Protein AF-A0A8X6MTM9-F1 (afdb_monomer)

Mean predicted aligned error: 12.83 Å

Secondary structure (DSSP, 8-state):
-HHHHHHTTPPPPTT-TTGGG-EEE-TTS-EEE-STTTTSSS-HHHHSPEEPPTT-HHHHHHHHHHHHHSTTSHHHHHHHHHHTTEE-TTHHHHHHHHHHT-HHHHHHS-------PPPPPP--------------PPP-

Sequence (140 aa):
MEVSYLSAGKQLPSNNELIPLTLCYDNSRKIRVGGRLKNSILPELQKHPILLSKSNHAVNLIITNYQLKLLRDGPQLLQAALGEKFWSFSVRDAVRKVLRRCIPRFRNHPRFTKQIMGYLPEFEPLLYSNELVLTSPAHS

Structure (mmCIF, N/CA/C/O backbone):
data_AF-A0A8X6MTM9-F1
#
_entry.id   AF-A0A8X6MTM9-F1
#
loop_
_atom_site.group_PDB
_atom_site.id
_atom_site.type_symbol
_atom_site.label_atom_id
_atom_site.label_alt_id
_atom_site.label_comp_id
_atom_site.label_asym_id
_atom_site.label_entity_id
_atom_site.label_seq_id
_atom_site.pdbx_PDB_ins_code
_atom_site.Cartn_x
_atom_site.Cartn_y
_atom_site.Cartn_z
_atom_site.occupancy
_atom_site.B_iso_or_equiv
_atom_site.auth_seq_id
_atom_site.auth_comp_id
_atom_site.auth_asym_id
_atom_site.auth_atom_id
_atom_site.pdbx_PDB_model_num
ATOM 1 N N . MET A 1 1 ? 2.461 5.629 19.142 1.00 58.16 1 MET A N 1
ATOM 2 C CA . MET A 1 1 ? 1.479 5.869 20.229 1.00 58.16 1 MET A CA 1
ATOM 3 C C . MET A 1 1 ? 0.075 5.406 19.841 1.00 58.16 1 MET A C 1
ATOM 5 O O . MET A 1 1 ? -0.725 5.080 20.693 1.00 58.16 1 MET A O 1
ATOM 9 N N . GLU A 1 2 ? -0.234 5.329 18.556 1.00 70.62 2 GLU A N 1
ATOM 10 C CA . GLU A 1 2 ? -1.544 5.042 17.978 1.00 70.62 2 GLU A CA 1
ATOM 11 C C . GLU A 1 2 ? -1.930 3.568 18.132 1.00 70.62 2 GLU A C 1
ATOM 13 O O . GLU A 1 2 ? -3.084 3.248 18.403 1.00 70.62 2 GLU A O 1
ATOM 18 N N . VAL A 1 3 ? -0.940 2.673 18.031 1.00 76.25 3 VAL A N 1
ATOM 19 C CA . VAL A 1 3 ? -1.126 1.226 18.206 1.00 76.25 3 VAL A CA 1
ATOM 20 C C . VAL A 1 3 ? -1.695 0.905 19.588 1.00 76.25 3 VAL A C 1
ATOM 22 O O . VAL A 1 3 ? -2.603 0.091 19.666 1.00 76.25 3 VAL A O 1
ATOM 25 N N . SER A 1 4 ? -1.227 1.567 20.654 1.00 77.75 4 SER A N 1
ATOM 26 C CA . SER A 1 4 ? -1.688 1.303 22.025 1.00 77.75 4 SER A CA 1
ATOM 27 C C . SER A 1 4 ? -3.124 1.760 22.287 1.00 77.75 4 SER A C 1
ATOM 29 O O . SER A 1 4 ? -3.828 1.116 23.059 1.00 77.75 4 SER A O 1
ATOM 31 N N . TYR A 1 5 ? -3.587 2.842 21.647 1.00 81.06 5 TYR A N 1
ATOM 32 C CA . TYR A 1 5 ? -4.992 3.262 21.750 1.00 81.06 5 TYR A CA 1
ATOM 33 C C . TYR A 1 5 ? -5.905 2.271 21.029 1.00 81.06 5 TYR A C 1
ATOM 35 O O . TYR A 1 5 ? -6.871 1.786 21.614 1.00 81.06 5 TYR A O 1
ATOM 43 N N . LEU A 1 6 ? -5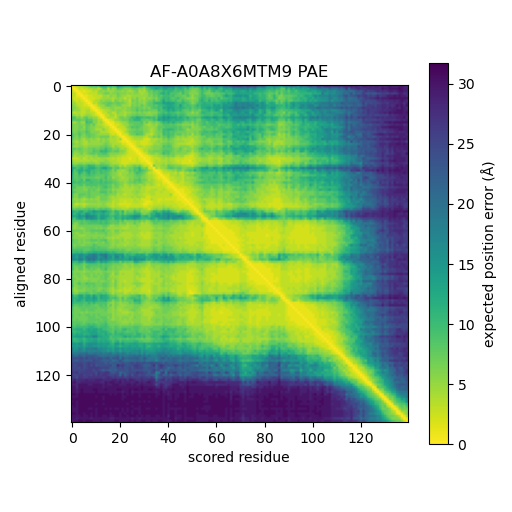.556 1.917 19.789 1.00 78.56 6 LEU A N 1
ATOM 44 C CA . LEU A 1 6 ? -6.376 1.037 18.958 1.00 78.56 6 LEU A CA 1
ATOM 45 C C . LEU A 1 6 ? -6.383 -0.408 19.471 1.00 78.56 6 LEU A C 1
ATOM 47 O O . LEU A 1 6 ? -7.428 -1.051 19.440 1.00 78.56 6 LEU A O 1
ATOM 51 N N . SER A 1 7 ? -5.264 -0.905 20.009 1.00 78.62 7 SER A N 1
ATOM 52 C CA . SER A 1 7 ? -5.215 -2.228 20.643 1.00 78.62 7 SER A CA 1
ATOM 53 C C . SER A 1 7 ? -6.056 -2.302 21.918 1.00 78.62 7 SER A C 1
ATOM 55 O O . SER A 1 7 ? -6.527 -3.374 22.276 1.00 78.62 7 SER A O 1
ATOM 57 N N . ALA A 1 8 ? -6.248 -1.171 22.601 1.00 79.44 8 ALA A N 1
ATOM 58 C CA . ALA A 1 8 ? -7.094 -1.053 23.785 1.00 79.44 8 ALA A CA 1
ATOM 59 C C . ALA A 1 8 ? -8.561 -0.710 23.449 1.00 79.44 8 ALA A C 1
ATOM 61 O O . ALA A 1 8 ? -9.339 -0.437 24.360 1.00 79.44 8 ALA A O 1
ATOM 62 N N . GLY A 1 9 ? -8.932 -0.661 22.162 1.00 75.25 9 GLY A N 1
ATOM 63 C CA . GLY A 1 9 ? -10.277 -0.285 21.711 1.00 75.25 9 GLY A CA 1
ATOM 64 C C . GLY A 1 9 ? -10.647 1.181 21.969 1.00 75.25 9 GLY A C 1
ATOM 65 O O . GLY A 1 9 ? -11.820 1.542 21.903 1.00 75.25 9 GLY A O 1
ATOM 66 N N . LYS A 1 10 ? -9.668 2.037 22.280 1.00 79.69 10 LYS A N 1
ATOM 67 C CA . LYS A 1 10 ? -9.878 3.459 22.571 1.00 79.69 10 LYS A CA 1
ATOM 68 C C . LYS A 1 10 ? -9.821 4.287 21.290 1.00 79.69 10 LYS A C 1
ATOM 70 O O . LYS A 1 10 ? -9.071 3.981 20.362 1.00 79.69 10 LYS A O 1
ATOM 75 N N . GLN A 1 11 ? -10.590 5.372 21.263 1.00 77.31 11 GLN A N 1
ATOM 76 C CA . GLN A 1 11 ? -10.534 6.343 20.172 1.00 77.31 11 GLN A CA 1
ATOM 77 C C . GLN A 1 11 ? -9.205 7.113 20.199 1.00 77.31 11 GLN A C 1
ATOM 79 O O . GLN A 1 11 ? -8.606 7.314 21.258 1.00 77.31 11 GLN A O 1
ATOM 84 N N . LEU A 1 12 ? -8.735 7.522 19.019 1.00 82.50 12 LEU A N 1
ATOM 85 C CA . LEU A 1 12 ? -7.532 8.342 18.890 1.00 82.50 12 LEU A CA 1
ATOM 86 C C . LEU A 1 12 ? -7.783 9.765 19.416 1.00 82.50 12 LEU A C 1
ATOM 88 O O . LEU A 1 12 ? -8.913 10.249 19.339 1.00 82.50 12 LEU A O 1
ATOM 92 N N . PRO A 1 13 ? -6.745 10.454 19.928 1.00 82.56 13 PRO A N 1
ATOM 93 C CA . PRO A 1 13 ? -6.873 11.843 20.361 1.00 82.56 13 PRO A CA 1
ATOM 94 C C . PRO A 1 13 ? -7.307 12.733 19.193 1.00 82.56 13 PRO A C 1
ATOM 96 O O . PRO A 1 13 ? -6.900 12.494 18.059 1.00 82.56 13 PRO A O 1
ATOM 99 N N . SER A 1 14 ? -8.078 13.784 19.478 1.00 77.12 14 SER A N 1
ATOM 100 C CA . SER A 1 14 ? -8.710 14.676 18.490 1.00 77.12 14 SER A CA 1
ATOM 101 C C . SER A 1 14 ? -7.745 15.380 17.524 1.00 77.12 14 SER A C 1
ATOM 103 O O . SER A 1 14 ? -8.163 15.794 16.449 1.00 77.12 14 SER A O 1
ATOM 105 N N . ASN A 1 15 ? -6.456 15.473 17.860 1.00 81.06 15 ASN A N 1
ATOM 106 C CA . ASN A 1 15 ? -5.418 16.082 17.019 1.00 81.06 15 ASN A CA 1
ATOM 107 C C . ASN A 1 15 ? -4.713 15.080 16.074 1.00 81.06 15 ASN A C 1
ATOM 109 O O . ASN A 1 15 ? -3.621 15.340 15.576 1.00 81.06 15 ASN A O 1
ATOM 113 N N . ASN A 1 16 ? -5.266 13.881 15.880 1.00 79.56 16 ASN A N 1
ATOM 114 C CA . ASN A 1 16 ? -4.596 12.836 15.110 1.00 79.56 16 ASN A CA 1
ATOM 115 C C . ASN A 1 16 ? -5.024 12.843 13.629 1.00 79.56 16 ASN A C 1
ATOM 117 O O . ASN A 1 16 ? -6.211 12.742 13.320 1.00 79.56 16 ASN A O 1
ATOM 121 N N . GLU A 1 17 ? -4.058 12.867 12.700 1.00 75.75 17 GLU A N 1
ATOM 122 C CA . GLU A 1 17 ? -4.295 12.828 11.239 1.00 75.75 17 GLU A CA 1
ATOM 123 C C . GLU A 1 17 ? -5.079 11.576 10.787 1.00 75.75 17 GLU A C 1
ATOM 125 O O . GLU A 1 17 ? -5.610 11.528 9.677 1.00 75.75 17 GLU A O 1
ATOM 130 N N . LEU A 1 18 ? -5.144 10.543 11.633 1.00 75.50 18 LEU A N 1
ATOM 131 C CA . LEU A 1 18 ? -5.748 9.250 11.320 1.00 75.50 18 LEU A CA 1
ATOM 132 C C . LEU A 1 18 ? -7.244 9.131 11.663 1.00 75.50 18 LEU A C 1
ATOM 134 O O . LEU A 1 18 ? -7.871 8.146 11.271 1.00 75.50 18 LEU A O 1
ATOM 138 N N . ILE A 1 19 ? -7.829 10.106 12.368 1.00 75.00 19 ILE A N 1
ATOM 139 C CA . ILE A 1 19 ? -9.260 10.124 12.733 1.00 75.00 19 ILE A CA 1
ATOM 140 C C . ILE A 1 19 ? -10.200 9.914 11.530 1.00 75.00 19 ILE A C 1
ATOM 142 O O . ILE A 1 19 ? -11.097 9.072 11.634 1.00 75.00 19 ILE A O 1
ATOM 146 N N . PRO A 1 20 ? -10.019 10.585 10.371 1.00 75.94 20 PRO A N 1
ATOM 147 C CA . PRO A 1 20 ? -10.936 10.418 9.241 1.00 75.94 20 PRO A CA 1
ATOM 148 C C . PRO A 1 20 ? -10.877 9.031 8.582 1.00 75.94 20 PRO A C 1
ATOM 150 O O . PRO A 1 20 ? -11.712 8.729 7.734 1.00 75.94 20 PRO A O 1
ATOM 153 N N . LEU A 1 21 ? -9.907 8.178 8.932 1.00 73.44 21 LEU A N 1
ATOM 154 C CA . LEU A 1 21 ? -9.690 6.883 8.279 1.00 73.44 21 LEU A CA 1
ATOM 155 C C . LEU A 1 21 ? -10.452 5.704 8.905 1.00 73.44 21 LEU A C 1
ATOM 157 O O . LEU A 1 21 ? -10.241 4.573 8.470 1.00 73.44 21 LEU A O 1
ATOM 161 N N . THR A 1 22 ? -11.314 5.930 9.904 1.00 79.94 22 THR A N 1
ATOM 162 C CA . THR A 1 22 ? -12.087 4.868 10.589 1.00 79.94 22 THR A CA 1
ATOM 163 C C . THR A 1 22 ? -11.221 3.626 10.859 1.00 79.94 22 THR A C 1
ATOM 165 O O . THR A 1 22 ? -11.418 2.559 10.274 1.00 79.94 22 THR A O 1
ATOM 168 N N . LEU A 1 23 ? -10.177 3.791 11.675 1.00 83.00 23 LEU A N 1
ATOM 169 C CA . LEU A 1 23 ? -9.179 2.746 11.897 1.00 83.00 23 LEU A CA 1
ATOM 170 C C . LEU A 1 23 ? -9.708 1.587 12.748 1.00 83.00 23 LEU A C 1
ATOM 172 O O . LEU A 1 23 ? -10.455 1.786 13.701 1.00 83.00 23 LEU A O 1
ATOM 176 N N . CYS A 1 24 ? -9.246 0.379 12.434 1.00 80.81 24 CYS A N 1
ATOM 177 C CA . CYS A 1 24 ? -9.539 -0.850 13.164 1.00 80.81 24 CYS A CA 1
ATOM 178 C C . CYS A 1 24 ? -8.235 -1.583 13.505 1.00 80.81 24 CYS A C 1
ATOM 180 O O . CYS A 1 24 ? -7.293 -1.589 12.707 1.00 80.81 24 CYS A O 1
ATOM 182 N N . TYR A 1 25 ? -8.175 -2.199 14.685 1.00 83.00 25 TYR A N 1
ATOM 183 C CA . TYR A 1 25 ? -7.075 -3.076 15.069 1.00 83.00 25 TYR A CA 1
ATOM 184 C C . TYR A 1 25 ? -7.456 -4.531 14.797 1.00 83.00 25 TYR A C 1
ATOM 186 O O . TYR A 1 25 ? -8.447 -5.026 15.323 1.00 83.00 25 TYR A O 1
ATOM 194 N N . ASP A 1 26 ? -6.679 -5.195 13.948 1.00 82.50 26 ASP A N 1
ATOM 195 C CA . ASP A 1 26 ? -6.902 -6.584 13.551 1.00 82.50 26 ASP A CA 1
ATOM 196 C C . ASP A 1 26 ? -6.211 -7.561 14.521 1.00 82.50 26 ASP A C 1
ATOM 198 O O . ASP A 1 26 ? -5.153 -7.255 15.082 1.00 82.50 26 ASP A O 1
ATOM 202 N N . ASN A 1 27 ? -6.737 -8.785 14.619 1.00 81.12 27 ASN A N 1
ATOM 203 C CA . ASN A 1 27 ? -6.182 -9.906 15.392 1.00 81.12 27 ASN A CA 1
ATOM 204 C C . ASN A 1 27 ? -4.725 -10.214 15.007 1.00 81.12 27 ASN A C 1
ATOM 206 O O . ASN A 1 27 ? -3.931 -10.683 15.818 1.00 81.12 27 ASN A O 1
ATOM 210 N N . SER A 1 28 ? -4.341 -9.872 13.775 1.00 79.12 28 SER A N 1
ATOM 211 C CA . SER A 1 28 ? -2.965 -9.952 13.271 1.00 79.12 28 SER A CA 1
ATOM 212 C C . SER A 1 28 ? -2.026 -8.846 13.792 1.00 79.12 28 SER A C 1
ATOM 214 O O . SER A 1 28 ? -0.949 -8.657 13.223 1.00 79.12 28 SER A O 1
ATOM 216 N N . ARG A 1 29 ? 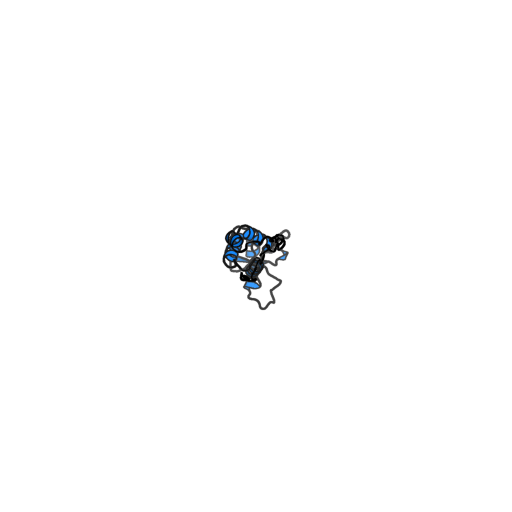-2.421 -8.080 14.820 1.00 79.44 29 ARG A N 1
ATOM 217 C CA . ARG A 1 29 ? -1.690 -6.926 15.383 1.00 79.44 29 ARG A CA 1
ATOM 218 C C . ARG A 1 29 ? -1.392 -5.812 14.374 1.00 79.44 29 ARG A C 1
ATOM 220 O O . ARG A 1 29 ? -0.375 -5.122 14.465 1.00 79.44 29 ARG A O 1
ATOM 227 N N . LYS A 1 30 ? -2.271 -5.637 13.387 1.00 82.81 30 LYS A N 1
ATOM 228 C CA . LYS A 1 30 ? -2.125 -4.652 12.305 1.00 82.81 30 LYS A CA 1
ATOM 229 C C . LYS A 1 30 ? -3.252 -3.636 12.374 1.00 82.81 30 LYS A C 1
ATOM 231 O O . LYS A 1 30 ? -4.385 -3.986 12.681 1.00 82.81 30 LYS A O 1
ATOM 236 N N . ILE A 1 31 ? -2.940 -2.389 12.039 1.00 85.44 31 ILE A N 1
ATOM 237 C CA . ILE A 1 31 ? -3.950 -1.343 11.879 1.00 85.44 31 ILE A CA 1
ATOM 238 C C . ILE A 1 31 ? -4.497 -1.427 10.455 1.00 85.44 31 ILE A C 1
ATOM 240 O O . ILE A 1 31 ? -3.727 -1.461 9.492 1.00 85.44 31 ILE A O 1
ATOM 244 N N . ARG A 1 32 ? -5.819 -1.452 10.321 1.00 86.19 32 ARG A N 1
ATOM 245 C CA . ARG A 1 32 ? -6.540 -1.460 9.047 1.00 86.19 32 ARG A CA 1
ATOM 246 C C . ARG A 1 32 ? -7.437 -0.241 8.925 1.00 86.19 32 ARG A C 1
ATOM 248 O O . ARG A 1 32 ? -7.858 0.331 9.927 1.00 86.19 32 ARG A O 1
ATOM 255 N N . VAL A 1 33 ? -7.717 0.140 7.687 1.00 85.38 33 VAL A N 1
ATOM 256 C CA . VAL A 1 33 ? -8.590 1.268 7.343 1.00 85.38 33 VAL A CA 1
ATOM 257 C C . VAL A 1 33 ? -9.990 0.748 7.029 1.00 85.38 33 VAL A C 1
ATOM 259 O O . VAL A 1 33 ? -10.144 -0.213 6.275 1.00 85.38 33 VAL A O 1
ATOM 262 N N . GLY A 1 34 ? -11.009 1.352 7.636 1.00 78.12 34 GLY A N 1
ATOM 263 C CA . GLY A 1 34 ? -12.406 0.936 7.526 1.00 78.12 34 GLY A CA 1
ATOM 264 C C . GLY A 1 34 ? -13.290 1.889 6.719 1.00 78.12 34 GLY A C 1
ATOM 265 O O . GLY A 1 34 ? -12.845 2.894 6.172 1.00 78.12 34 GLY A O 1
ATOM 266 N N . GLY A 1 35 ? -14.585 1.564 6.656 1.00 79.06 35 GLY A N 1
ATOM 267 C CA . GLY A 1 35 ? -15.634 2.483 6.204 1.00 79.06 35 GLY A CA 1
ATOM 268 C C . GLY A 1 35 ? -16.130 2.234 4.781 1.00 79.06 35 GLY A C 1
ATOM 269 O O . GLY A 1 35 ? -17.135 1.552 4.591 1.00 79.06 35 GLY A O 1
ATOM 270 N N . ARG A 1 36 ? -15.453 2.801 3.774 1.00 72.19 36 ARG A N 1
ATOM 271 C CA . ARG A 1 36 ? -16.030 3.012 2.423 1.00 72.19 36 ARG A CA 1
ATOM 272 C C . ARG A 1 36 ? -16.460 1.733 1.692 1.00 72.19 36 ARG A C 1
ATOM 274 O O . ARG A 1 36 ? -17.404 1.778 0.916 1.00 72.19 36 ARG A O 1
ATOM 281 N N . LEU A 1 37 ? -15.782 0.610 1.932 1.00 81.88 37 LEU A N 1
ATOM 282 C CA . LEU A 1 37 ? -16.030 -0.667 1.247 1.00 81.88 37 LEU A CA 1
ATOM 283 C C . LEU A 1 37 ? -16.755 -1.703 2.117 1.00 81.88 37 LEU A C 1
ATOM 285 O O . LEU A 1 37 ? -16.867 -2.858 1.705 1.00 81.88 37 LEU A O 1
ATOM 289 N N . LYS A 1 38 ? -17.275 -1.308 3.289 1.00 79.19 38 LYS A N 1
ATOM 290 C CA . LYS A 1 38 ? -17.876 -2.231 4.269 1.00 79.19 38 LYS A CA 1
ATOM 291 C C . LYS A 1 38 ? -18.980 -3.116 3.670 1.00 79.19 38 LYS A C 1
ATOM 293 O O . LYS A 1 38 ? -19.024 -4.303 3.956 1.00 79.19 38 LYS A O 1
ATOM 298 N N . ASN A 1 39 ? -19.812 -2.557 2.790 1.00 82.88 39 ASN A N 1
ATOM 299 C CA . ASN A 1 39 ? -20.956 -3.259 2.192 1.00 82.88 39 ASN A CA 1
ATOM 300 C C . ASN A 1 39 ? -20.651 -3.883 0.816 1.00 82.88 39 ASN A C 1
ATOM 302 O O . ASN A 1 39 ? -21.565 -4.311 0.120 1.00 82.88 39 ASN A O 1
ATOM 306 N N . SER A 1 40 ? -19.390 -3.892 0.376 1.00 86.50 40 SER A N 1
ATOM 307 C CA . SER A 1 40 ? -19.023 -4.483 -0.917 1.00 86.50 40 SER A CA 1
ATOM 308 C C . SER A 1 40 ? -18.979 -6.017 -0.854 1.00 86.50 40 SER A C 1
ATOM 310 O O . SER A 1 40 ? -18.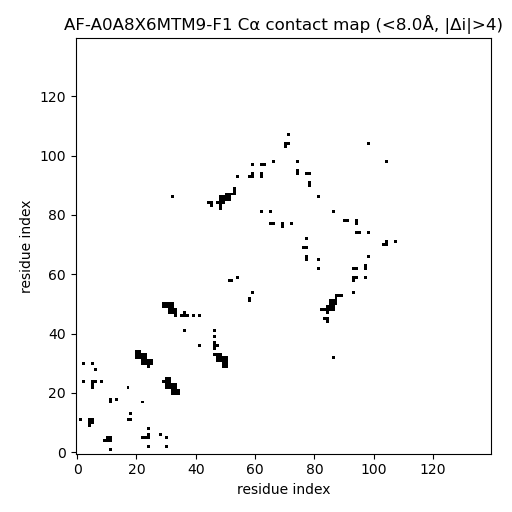857 -6.604 0.218 1.00 86.50 40 SER A O 1
ATOM 312 N N . ILE A 1 41 ? -19.020 -6.683 -2.011 1.00 89.69 41 ILE A N 1
ATOM 313 C CA . ILE A 1 41 ? -18.887 -8.153 -2.126 1.00 89.69 41 ILE A CA 1
ATOM 314 C C . ILE A 1 41 ? -17.399 -8.580 -2.083 1.00 89.69 41 ILE A C 1
ATOM 316 O O . ILE A 1 41 ? -17.057 -9.752 -2.195 1.00 89.69 41 ILE A O 1
ATOM 320 N N . LEU A 1 42 ? -16.479 -7.628 -1.897 1.00 86.00 42 LEU A N 1
ATOM 321 C CA . LEU A 1 42 ? -15.045 -7.897 -1.882 1.00 86.00 42 LEU A CA 1
ATOM 322 C C . LEU A 1 42 ? -14.624 -8.742 -0.664 1.00 86.00 42 LEU A C 1
ATOM 324 O O . LEU A 1 42 ? -15.282 -8.705 0.383 1.00 86.00 42 LEU A O 1
ATOM 328 N N . PRO A 1 43 ? -13.489 -9.457 -0.755 1.00 86.38 43 PRO A N 1
ATOM 329 C CA . PRO A 1 43 ? -12.891 -10.120 0.397 1.00 86.38 43 PRO A CA 1
ATOM 330 C C . PRO A 1 43 ? -12.593 -9.129 1.531 1.00 86.38 43 PRO A C 1
ATOM 332 O O . PRO A 1 43 ? -12.146 -8.007 1.284 1.00 86.38 43 PRO A O 1
ATOM 335 N N . GLU A 1 44 ? -12.749 -9.561 2.784 1.00 82.69 44 GLU A N 1
ATOM 336 C CA . GLU A 1 44 ? -12.500 -8.734 3.983 1.00 82.69 44 GLU A CA 1
ATOM 337 C C . GLU A 1 44 ? -11.112 -8.074 3.989 1.00 82.69 44 GLU A C 1
ATOM 339 O O . GLU A 1 44 ? -10.958 -6.913 4.365 1.00 82.69 44 GLU A O 1
ATOM 344 N N . LEU A 1 45 ? -10.095 -8.773 3.478 1.00 82.12 45 LEU A N 1
ATOM 345 C CA . LEU A 1 45 ? -8.734 -8.242 3.370 1.00 82.12 45 LEU A CA 1
ATOM 346 C C . LEU A 1 45 ? -8.623 -7.024 2.443 1.00 82.12 45 LEU A C 1
ATOM 348 O O . LEU A 1 45 ? -7.780 -6.165 2.694 1.00 82.12 45 LEU A O 1
ATOM 352 N N . GLN A 1 46 ? -9.453 -6.967 1.400 1.00 82.62 46 GLN A N 1
ATOM 353 C CA . GLN A 1 46 ? -9.470 -5.892 0.408 1.00 82.62 46 GLN A CA 1
ATOM 354 C C . GLN A 1 46 ? -10.420 -4.761 0.815 1.00 82.62 46 GLN A C 1
ATOM 356 O O . GLN A 1 46 ? -10.160 -3.594 0.530 1.00 82.62 46 GLN A O 1
ATOM 361 N N . LYS A 1 47 ? -11.494 -5.087 1.545 1.00 86.19 47 LYS A N 1
ATOM 362 C CA . LYS A 1 47 ? -12.370 -4.096 2.190 1.00 86.19 47 LYS A CA 1
ATOM 363 C C . LYS A 1 47 ? -11.636 -3.274 3.241 1.00 86.19 47 LYS A C 1
ATOM 365 O O . LYS A 1 47 ? -11.909 -2.083 3.393 1.00 86.19 47 LYS A O 1
ATOM 370 N N . HIS A 1 48 ? -10.725 -3.929 3.960 1.00 86.50 48 HIS A N 1
ATOM 371 C CA . HIS A 1 48 ? -9.998 -3.368 5.090 1.00 86.50 48 HIS A CA 1
ATOM 372 C C . HIS A 1 48 ? -8.483 -3.428 4.865 1.00 86.50 48 HIS A C 1
ATOM 374 O O . HIS A 1 48 ? -7.793 -4.238 5.498 1.00 86.50 48 HIS A O 1
ATOM 380 N N . PRO A 1 49 ? -7.936 -2.585 3.968 1.00 86.69 49 PRO A N 1
ATOM 381 C CA . PRO A 1 49 ? -6.513 -2.582 3.664 1.00 86.69 49 PRO A CA 1
ATOM 382 C C . PRO A 1 49 ? -5.677 -2.189 4.887 1.00 86.69 49 PRO A C 1
ATOM 384 O O . PRO A 1 49 ? -6.105 -1.424 5.758 1.00 86.69 49 PRO A O 1
ATOM 387 N N . ILE A 1 50 ? -4.453 -2.713 4.945 1.00 87.25 50 ILE A N 1
ATOM 388 C CA . ILE A 1 50 ? -3.515 -2.456 6.042 1.00 87.25 50 ILE A CA 1
ATOM 389 C C . ILE A 1 50 ? -2.984 -1.027 5.923 1.00 87.25 50 ILE A C 1
ATOM 391 O O . ILE A 1 50 ? -2.466 -0.638 4.875 1.00 87.25 50 ILE A O 1
ATOM 395 N N . LEU A 1 51 ? -3.059 -0.259 7.009 1.00 85.69 51 LEU A N 1
ATOM 396 C CA . LEU A 1 51 ? -2.494 1.080 7.063 1.00 85.69 51 LEU A CA 1
ATOM 397 C C . LEU A 1 51 ? -0.963 1.001 7.057 1.00 85.69 51 LEU A C 1
ATOM 399 O O . LEU A 1 51 ? -0.338 0.472 7.978 1.00 85.69 51 LEU A O 1
ATOM 403 N N . LEU A 1 52 ? -0.352 1.579 6.029 1.00 80.88 52 LEU A N 1
ATOM 404 C CA . LEU A 1 52 ? 1.077 1.833 5.972 1.00 80.88 52 LEU A CA 1
ATOM 405 C C . LEU A 1 52 ? 1.360 3.240 6.500 1.00 80.88 52 LEU A C 1
ATOM 407 O O . LEU A 1 52 ? 0.882 4.235 5.946 1.00 80.88 52 LEU A O 1
ATOM 411 N N . SER A 1 53 ? 2.181 3.312 7.548 1.00 73.31 53 SER A N 1
ATOM 412 C CA . SER A 1 53 ? 2.684 4.581 8.077 1.00 73.31 53 SER A CA 1
ATOM 413 C C . SER A 1 53 ? 3.441 5.379 7.004 1.00 73.31 53 SER A C 1
ATOM 415 O O . SER A 1 53 ? 4.010 4.809 6.065 1.00 73.31 53 SER A O 1
ATOM 417 N N . LYS A 1 54 ? 3.443 6.709 7.149 1.00 67.38 54 LYS A N 1
ATOM 418 C CA . LYS A 1 54 ? 4.124 7.660 6.259 1.00 67.38 54 LYS A CA 1
ATOM 419 C C . LYS A 1 54 ? 5.594 7.241 6.087 1.00 67.38 54 LYS A C 1
ATOM 421 O O . LYS A 1 54 ? 6.356 7.185 7.043 1.00 67.38 5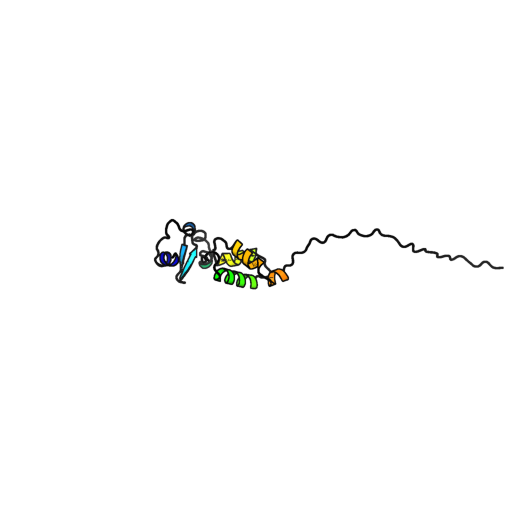4 LYS A O 1
ATOM 426 N N . SER A 1 55 ? 5.962 6.909 4.848 1.00 62.69 55 SER A N 1
ATOM 427 C CA . SER A 1 55 ? 7.337 6.746 4.344 1.00 62.69 55 SER A CA 1
ATOM 428 C C . SER A 1 55 ? 8.360 6.040 5.254 1.00 62.69 55 SER A C 1
ATOM 430 O O . SER A 1 55 ? 9.507 6.475 5.339 1.00 62.69 55 SER A O 1
ATOM 432 N N . ASN A 1 56 ? 7.991 4.928 5.889 1.00 72.06 56 ASN A N 1
ATOM 433 C CA . ASN A 1 56 ? 8.956 4.086 6.601 1.00 72.06 56 ASN A CA 1
ATOM 434 C C . ASN A 1 56 ? 9.791 3.226 5.638 1.00 72.06 56 ASN A C 1
ATOM 436 O O . ASN A 1 56 ? 9.354 2.895 4.533 1.00 72.06 56 ASN A O 1
ATOM 440 N N . HIS A 1 57 ? 10.981 2.802 6.077 1.00 82.75 57 HIS A N 1
ATOM 441 C CA . HIS A 1 57 ? 11.861 1.909 5.310 1.00 82.75 57 HIS A CA 1
ATOM 442 C C . HIS A 1 57 ? 11.128 0.644 4.820 1.00 82.75 57 HIS A C 1
ATOM 444 O O . HIS A 1 57 ? 11.239 0.277 3.652 1.00 82.75 57 HIS A O 1
ATOM 450 N N . ALA A 1 58 ? 10.278 0.058 5.669 1.00 83.31 58 ALA A N 1
ATOM 451 C CA . ALA A 1 58 ? 9.450 -1.097 5.323 1.00 83.31 58 ALA A CA 1
ATOM 452 C C . ALA A 1 58 ? 8.518 -0.845 4.122 1.00 83.31 58 ALA A C 1
ATOM 454 O O . ALA A 1 58 ? 8.369 -1.714 3.267 1.00 83.31 58 ALA A O 1
ATOM 455 N N . VAL A 1 59 ? 7.932 0.352 4.008 1.00 85.88 59 VAL A N 1
ATOM 456 C CA . VAL A 1 59 ? 7.067 0.713 2.871 1.00 85.88 59 VAL A CA 1
ATOM 457 C C . VAL A 1 59 ? 7.873 0.726 1.578 1.00 85.88 59 VAL A C 1
ATOM 459 O O . VAL A 1 59 ? 7.437 0.166 0.575 1.00 85.88 59 VAL A O 1
ATOM 462 N N . ASN A 1 60 ? 9.080 1.295 1.607 1.00 87.25 60 ASN A N 1
ATOM 463 C CA . ASN A 1 60 ? 9.961 1.299 0.441 1.00 87.25 60 ASN A CA 1
ATOM 464 C C . ASN A 1 60 ? 10.348 -0.126 0.024 1.00 87.25 60 ASN A C 1
ATOM 466 O O . ASN A 1 60 ? 10.354 -0.414 -1.172 1.00 87.25 60 ASN A O 1
ATOM 470 N N . LEU A 1 61 ? 10.623 -1.019 0.981 1.00 88.81 61 LEU A N 1
ATOM 471 C CA . LEU A 1 61 ? 10.925 -2.427 0.700 1.00 88.81 61 LEU A CA 1
ATOM 472 C C . LEU A 1 61 ? 9.735 -3.150 0.057 1.00 88.81 61 LEU A C 1
ATOM 474 O O . LEU A 1 61 ? 9.914 -3.842 -0.945 1.00 88.81 61 LEU A O 1
ATOM 478 N N . ILE A 1 62 ? 8.521 -2.946 0.578 1.00 89.69 62 ILE A N 1
ATOM 479 C CA . ILE A 1 62 ? 7.296 -3.518 -0.000 1.00 89.69 62 ILE A CA 1
ATOM 480 C C . ILE A 1 62 ? 7.120 -3.027 -1.440 1.00 89.69 62 ILE A C 1
ATOM 482 O O . ILE A 1 62 ? 6.996 -3.842 -2.353 1.00 89.69 62 ILE A O 1
ATOM 486 N N . ILE A 1 63 ? 7.173 -1.711 -1.665 1.00 89.25 63 ILE A N 1
ATOM 487 C CA . ILE A 1 63 ? 7.036 -1.123 -3.005 1.00 89.25 63 ILE A CA 1
ATOM 488 C C . ILE A 1 63 ? 8.118 -1.662 -3.947 1.00 89.25 63 ILE A C 1
ATOM 490 O O . ILE A 1 63 ? 7.813 -1.996 -5.087 1.00 89.25 63 ILE A O 1
ATOM 494 N N . THR A 1 64 ? 9.364 -1.782 -3.482 1.00 89.62 64 THR A N 1
ATOM 495 C CA . THR A 1 64 ? 10.480 -2.301 -4.290 1.00 89.62 64 THR A CA 1
ATOM 496 C C . THR A 1 64 ? 10.242 -3.752 -4.698 1.00 89.62 64 THR A C 1
ATOM 498 O O . THR A 1 64 ? 10.426 -4.089 -5.863 1.00 89.62 64 THR A O 1
ATOM 501 N N . ASN A 1 65 ? 9.763 -4.600 -3.785 1.00 90.88 65 ASN A N 1
ATOM 502 C CA . ASN A 1 65 ? 9.437 -5.993 -4.091 1.00 90.88 65 ASN A CA 1
ATOM 503 C C . ASN A 1 65 ? 8.337 -6.092 -5.164 1.00 90.88 65 ASN A C 1
ATOM 505 O O . ASN A 1 65 ? 8.505 -6.783 -6.168 1.00 90.88 65 ASN A O 1
ATOM 509 N N . TYR A 1 66 ? 7.241 -5.343 -5.006 1.00 89.75 66 TYR A N 1
ATOM 510 C CA . TYR A 1 66 ? 6.180 -5.313 -6.018 1.00 89.75 66 TYR A CA 1
ATOM 511 C C . TYR A 1 66 ? 6.672 -4.738 -7.350 1.00 89.75 66 TYR A C 1
ATOM 513 O O . TYR A 1 66 ? 6.342 -5.275 -8.402 1.00 89.75 66 TYR A O 1
ATOM 521 N N . GLN A 1 67 ? 7.510 -3.702 -7.320 1.00 88.19 67 GLN A N 1
ATOM 522 C CA . GLN A 1 67 ? 8.092 -3.121 -8.525 1.00 88.19 67 GLN A CA 1
ATOM 523 C C . GLN A 1 67 ? 8.980 -4.112 -9.283 1.00 88.19 67 GLN A C 1
ATOM 525 O O . GLN A 1 67 ? 8.951 -4.119 -10.509 1.00 88.19 67 GLN A O 1
ATOM 530 N N . LEU A 1 68 ? 9.768 -4.934 -8.583 1.00 86.62 68 LEU A N 1
ATOM 531 C CA . LEU A 1 68 ? 10.594 -5.974 -9.206 1.00 86.62 68 LEU A CA 1
ATOM 532 C C . LEU A 1 68 ? 9.748 -7.098 -9.823 1.00 86.62 68 LEU A C 1
ATOM 534 O O . LEU A 1 68 ? 10.155 -7.691 -10.817 1.00 86.62 68 LEU A O 1
ATOM 538 N N . LYS A 1 69 ? 8.557 -7.364 -9.278 1.00 86.88 69 LYS A N 1
ATOM 539 C CA . LYS A 1 69 ? 7.607 -8.334 -9.845 1.00 86.88 69 LYS A CA 1
ATOM 540 C C . LYS A 1 69 ? 6.842 -7.781 -11.050 1.00 86.88 69 LYS A C 1
ATOM 542 O O . LYS A 1 69 ? 6.607 -8.511 -12.003 1.00 86.88 69 LYS A O 1
ATOM 547 N N . LEU A 1 70 ? 6.486 -6.497 -11.014 1.00 84.12 70 LEU A N 1
ATOM 548 C CA . LEU A 1 70 ? 5.637 -5.813 -12.000 1.00 84.12 70 LEU A CA 1
ATOM 549 C C . LEU A 1 70 ? 6.444 -4.891 -12.932 1.00 84.12 70 LEU A C 1
ATOM 551 O O . LEU A 1 70 ? 5.927 -3.892 -13.427 1.00 84.12 70 LEU A O 1
ATOM 555 N N . LEU A 1 71 ? 7.731 -5.194 -13.156 1.00 72.88 71 LEU A N 1
ATOM 556 C CA . LEU A 1 71 ? 8.702 -4.321 -13.842 1.00 72.88 71 LEU A CA 1
ATOM 557 C C . LEU A 1 71 ? 8.206 -3.736 -15.174 1.00 72.88 71 LEU A C 1
ATOM 559 O O . LEU A 1 71 ? 8.628 -2.637 -15.541 1.00 72.88 71 LEU A O 1
ATOM 563 N N . ARG A 1 72 ? 7.347 -4.470 -15.888 1.00 73.00 72 ARG A N 1
ATOM 564 C CA . ARG A 1 72 ? 6.845 -4.119 -17.223 1.00 73.00 72 ARG A CA 1
ATOM 565 C C . ARG A 1 72 ? 5.584 -3.258 -17.195 1.00 73.00 72 ARG A C 1
ATOM 567 O O . ARG A 1 72 ? 5.389 -2.447 -18.090 1.00 73.00 72 ARG A O 1
ATOM 574 N N . ASP A 1 73 ? 4.771 -3.369 -16.153 1.00 75.69 73 ASP A N 1
ATOM 575 C CA . ASP A 1 73 ? 3.358 -2.972 -16.208 1.00 75.69 73 ASP A CA 1
ATOM 576 C C . ASP A 1 73 ? 3.097 -1.528 -15.742 1.00 75.69 73 ASP A C 1
ATOM 578 O O . ASP A 1 73 ? 1.972 -1.097 -15.476 1.00 75.69 73 ASP A O 1
ATOM 582 N N . GLY A 1 74 ? 4.167 -0.741 -15.652 1.00 81.06 74 GLY A N 1
ATOM 583 C CA . GLY A 1 74 ? 4.097 0.680 -15.361 1.00 81.06 74 GLY A CA 1
ATOM 584 C C . GLY A 1 74 ? 3.671 1.027 -13.924 1.00 81.06 74 GLY A C 1
ATOM 585 O O . GLY A 1 74 ? 3.452 0.179 -13.060 1.00 81.06 74 GLY A O 1
ATOM 586 N N . PRO A 1 75 ? 3.587 2.334 -13.617 1.00 84.25 75 PRO A N 1
ATOM 587 C CA . PRO A 1 75 ? 3.344 2.818 -12.260 1.00 84.25 75 PRO A CA 1
ATOM 588 C C . PRO A 1 75 ? 1.886 2.662 -11.805 1.00 84.25 75 PRO A C 1
ATOM 590 O O . PRO A 1 75 ? 1.628 2.671 -10.605 1.00 84.25 75 PRO A O 1
ATOM 593 N N . GLN A 1 76 ? 0.941 2.573 -12.743 1.00 87.81 76 GLN A N 1
ATOM 594 C CA . GLN A 1 76 ? -0.493 2.479 -12.457 1.00 87.81 76 GLN A CA 1
ATOM 595 C C . GLN A 1 76 ? -0.853 1.094 -11.924 1.00 87.81 76 GLN A C 1
ATOM 597 O O . GLN A 1 76 ? -1.495 1.013 -10.878 1.00 87.81 76 GLN A O 1
ATOM 602 N N . LEU A 1 77 ? -0.364 0.023 -12.566 1.00 88.88 77 LEU A N 1
ATOM 603 C CA . LEU A 1 77 ? -0.596 -1.332 -12.069 1.00 88.88 77 LEU A CA 1
ATOM 604 C C . LEU A 1 77 ? 0.024 -1.523 -10.684 1.00 88.88 77 LEU A C 1
ATOM 606 O O . LEU A 1 77 ? -0.622 -2.058 -9.790 1.00 88.88 77 LEU A O 1
ATOM 610 N N . LEU A 1 78 ? 1.239 -1.009 -10.471 1.00 89.62 78 LEU A N 1
ATOM 611 C CA . LEU A 1 78 ? 1.882 -1.055 -9.160 1.00 89.62 78 LEU A CA 1
ATOM 612 C C . LEU A 1 78 ? 1.032 -0.374 -8.074 1.00 89.62 78 LEU A C 1
ATOM 614 O O . LEU A 1 78 ? 0.903 -0.902 -6.972 1.00 89.62 78 LEU A O 1
ATOM 618 N N . GLN A 1 79 ? 0.442 0.788 -8.371 1.00 88.75 79 GLN A N 1
ATOM 619 C CA . GLN A 1 79 ? -0.441 1.481 -7.427 1.00 88.75 79 GLN A CA 1
ATOM 620 C C . GLN A 1 79 ? -1.723 0.694 -7.149 1.00 88.75 79 GLN A C 1
ATOM 622 O O . GLN A 1 79 ? -2.131 0.629 -5.992 1.00 88.75 79 GLN A O 1
ATOM 627 N N . ALA A 1 80 ? -2.329 0.090 -8.174 1.00 88.62 80 ALA A N 1
ATOM 628 C CA . ALA A 1 80 ? -3.521 -0.740 -8.020 1.00 88.62 80 ALA A CA 1
ATOM 629 C C . ALA A 1 80 ? -3.230 -1.978 -7.157 1.00 88.62 80 ALA A C 1
ATOM 631 O O . ALA A 1 80 ? -3.880 -2.176 -6.134 1.00 88.62 80 ALA A O 1
ATOM 632 N N . ALA A 1 81 ? -2.175 -2.728 -7.489 1.00 89.31 81 ALA A N 1
ATOM 633 C CA . ALA A 1 81 ? -1.765 -3.927 -6.759 1.00 89.31 81 ALA A CA 1
ATOM 634 C C . ALA A 1 81 ? -1.404 -3.636 -5.291 1.00 89.31 81 ALA A C 1
ATOM 636 O O . ALA A 1 81 ? -1.686 -4.435 -4.398 1.00 89.31 81 ALA A O 1
ATOM 637 N N . LEU A 1 82 ? -0.789 -2.480 -5.016 1.00 89.12 82 LEU A N 1
ATOM 638 C CA . LEU A 1 82 ? -0.548 -2.039 -3.642 1.00 89.12 82 LEU A CA 1
ATOM 639 C C . LEU A 1 82 ? -1.854 -1.647 -2.941 1.00 89.12 82 LEU A C 1
ATOM 641 O O . LEU A 1 82 ? -2.043 -2.023 -1.786 1.00 89.12 82 LEU A O 1
ATOM 645 N N . GLY A 1 83 ? -2.746 -0.933 -3.630 1.00 86.00 83 GLY A N 1
ATOM 646 C CA . GLY A 1 83 ? -4.023 -0.454 -3.096 1.00 86.00 83 GLY A CA 1
ATOM 647 C C . GLY A 1 83 ? -4.992 -1.563 -2.682 1.00 86.00 83 GLY A C 1
ATOM 648 O O . GLY A 1 83 ? -5.782 -1.359 -1.766 1.00 86.00 83 GLY A O 1
ATOM 649 N N . GLU A 1 84 ? -4.899 -2.749 -3.289 1.00 85.81 84 GLU A N 1
ATOM 650 C CA . GLU A 1 84 ? -5.713 -3.910 -2.898 1.00 85.81 84 GLU A CA 1
ATOM 651 C C . GLU A 1 84 ? -5.431 -4.401 -1.475 1.00 85.81 84 GLU A C 1
ATOM 653 O O . GLU A 1 84 ? -6.315 -4.950 -0.821 1.00 85.81 84 GLU A O 1
ATOM 658 N N . LYS A 1 85 ? -4.196 -4.239 -0.989 1.00 85.25 85 LYS A N 1
ATOM 659 C CA . LYS A 1 85 ? -3.761 -4.788 0.309 1.00 85.25 85 LYS A CA 1
ATOM 660 C C . LYS A 1 85 ? -3.358 -3.715 1.309 1.00 85.25 85 LYS A C 1
ATOM 662 O O . LYS A 1 85 ? -3.380 -3.963 2.517 1.00 85.25 85 LYS A O 1
ATOM 667 N N . PHE A 1 86 ? -2.968 -2.542 0.824 1.00 86.19 86 PHE A N 1
ATOM 668 C CA . PHE A 1 86 ? -2.340 -1.501 1.616 1.00 86.19 86 PHE A CA 1
ATOM 669 C C . PHE A 1 86 ? -2.969 -0.136 1.362 1.00 86.19 86 PHE A C 1
ATOM 671 O O . PHE A 1 86 ? -3.216 0.265 0.228 1.00 86.19 86 PHE A O 1
ATOM 678 N N . TRP A 1 87 ? -3.132 0.623 2.439 1.00 84.94 87 TRP A N 1
ATOM 679 C CA . TRP A 1 87 ? -3.567 2.010 2.408 1.00 84.94 87 TRP A CA 1
ATOM 680 C C . TRP A 1 87 ? -2.445 2.926 2.890 1.00 84.94 87 TRP A C 1
ATOM 682 O O . TRP A 1 87 ? -1.856 2.685 3.941 1.00 84.94 87 TRP A O 1
ATOM 692 N N . SER A 1 88 ? -2.149 4.003 2.162 1.00 76.38 88 SER A N 1
ATOM 693 C CA . SER A 1 88 ? -1.246 5.060 2.638 1.00 76.38 88 SER A CA 1
ATOM 694 C C . SER A 1 88 ? -1.705 6.423 2.134 1.00 76.38 88 SER A C 1
ATOM 696 O O . SER A 1 88 ? -2.128 6.551 0.986 1.00 76.38 88 SER A O 1
ATOM 698 N N . PHE A 1 89 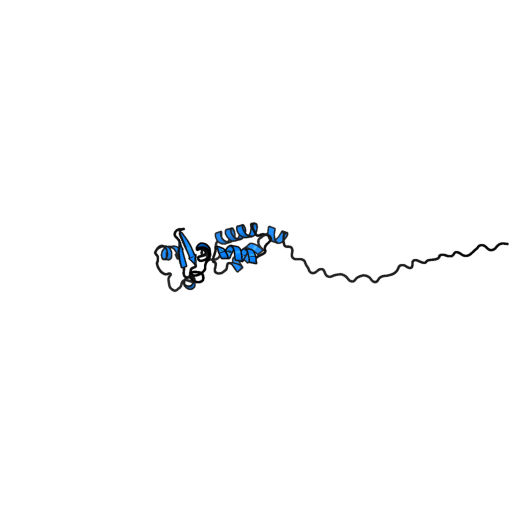? -1.544 7.462 2.957 1.00 68.56 89 PHE A N 1
ATOM 699 C CA . PHE A 1 89 ? -1.855 8.850 2.588 1.00 68.56 89 PHE A CA 1
ATOM 700 C C . PHE A 1 89 ? -1.098 9.338 1.345 1.00 68.56 89 PHE A C 1
ATOM 702 O O . PHE A 1 89 ? -1.549 10.251 0.665 1.00 68.56 89 PHE A O 1
ATOM 709 N N . SER A 1 90 ? 0.050 8.729 1.031 1.00 76.31 90 SER A N 1
ATOM 710 C CA . SER A 1 90 ? 0.906 9.132 -0.085 1.00 76.31 90 SER A CA 1
ATOM 711 C C . SER A 1 90 ? 1.513 7.909 -0.794 1.00 76.31 90 SER A C 1
ATOM 713 O O . SER A 1 90 ? 2.695 7.880 -1.141 1.00 76.31 90 SER A O 1
ATOM 715 N N . VAL A 1 91 ? 0.699 6.864 -1.045 1.00 79.12 91 VAL A N 1
ATOM 716 C CA . VAL A 1 91 ? 1.146 5.698 -1.850 1.00 79.12 91 VAL A CA 1
ATOM 717 C C . VAL A 1 91 ? 1.739 6.178 -3.173 1.00 79.12 91 VAL A C 1
ATOM 719 O O . VAL A 1 91 ? 2.794 5.710 -3.587 1.00 79.12 91 VAL A O 1
ATOM 722 N N . ARG A 1 92 ? 1.094 7.155 -3.822 1.00 84.31 92 ARG A N 1
ATOM 723 C CA . ARG A 1 92 ? 1.527 7.676 -5.123 1.00 84.31 92 ARG A CA 1
ATOM 724 C C . ARG A 1 92 ? 2.936 8.260 -5.079 1.00 84.31 92 ARG A C 1
ATOM 726 O O . ARG A 1 92 ? 3.734 7.944 -5.962 1.00 84.31 92 ARG A O 1
ATOM 733 N N . ASP A 1 93 ? 3.268 9.071 -4.077 1.00 85.94 93 ASP A N 1
ATOM 734 C CA . ASP A 1 93 ? 4.587 9.713 -4.029 1.00 85.94 93 ASP A CA 1
ATOM 735 C C . ASP A 1 93 ? 5.665 8.753 -3.542 1.00 85.94 93 ASP A C 1
ATOM 737 O O . ASP A 1 93 ? 6.767 8.756 -4.093 1.00 85.94 93 ASP A O 1
ATOM 741 N N . ALA A 1 94 ? 5.336 7.861 -2.602 1.00 85.81 94 ALA A N 1
ATOM 742 C CA . ALA A 1 94 ? 6.228 6.776 -2.201 1.00 85.81 94 ALA A CA 1
ATOM 743 C C . ALA A 1 94 ? 6.581 5.879 -3.400 1.00 85.81 94 ALA A C 1
ATOM 745 O O . ALA A 1 94 ? 7.758 5.627 -3.671 1.00 85.81 94 ALA A O 1
ATOM 746 N N . VAL A 1 95 ? 5.572 5.486 -4.185 1.00 87.69 95 VAL A N 1
ATOM 747 C CA . VAL A 1 95 ? 5.747 4.713 -5.418 1.00 87.69 95 VAL A CA 1
ATOM 748 C C . VAL A 1 95 ? 6.619 5.479 -6.410 1.00 87.69 95 VAL A C 1
ATOM 750 O O . VAL A 1 95 ? 7.639 4.954 -6.852 1.00 87.69 95 VAL A O 1
ATOM 753 N N . ARG A 1 96 ? 6.314 6.747 -6.711 1.00 87.25 96 ARG A N 1
ATOM 754 C CA . ARG A 1 96 ? 7.148 7.571 -7.609 1.00 87.25 96 ARG A CA 1
ATOM 755 C C . ARG A 1 96 ? 8.601 7.667 -7.136 1.00 87.25 96 ARG A C 1
ATOM 757 O O . ARG A 1 96 ? 9.505 7.586 -7.967 1.00 87.25 96 ARG A O 1
ATOM 764 N N . LYS A 1 97 ? 8.836 7.831 -5.832 1.00 87.44 97 LYS A N 1
ATOM 765 C CA . LYS A 1 97 ? 10.180 7.946 -5.245 1.00 87.44 97 LYS A CA 1
ATOM 766 C C . LYS A 1 97 ? 10.998 6.671 -5.444 1.00 87.44 97 LYS A C 1
ATOM 768 O O . LYS A 1 97 ? 12.146 6.763 -5.875 1.00 87.44 97 LYS A O 1
ATOM 773 N N . VAL A 1 98 ? 10.410 5.503 -5.178 1.00 87.50 98 VAL A N 1
ATOM 774 C CA . VAL A 1 98 ? 11.068 4.200 -5.393 1.00 87.50 98 VAL A CA 1
ATOM 775 C C . VAL A 1 98 ? 11.334 3.973 -6.879 1.00 87.50 98 VAL A C 1
ATOM 777 O O . VAL A 1 98 ? 12.444 3.627 -7.278 1.00 87.50 98 VAL A O 1
ATOM 780 N N . LEU A 1 99 ? 10.343 4.262 -7.718 1.00 86.50 99 LEU A N 1
ATOM 781 C CA . LEU A 1 99 ? 10.431 4.082 -9.160 1.00 86.50 99 LEU A CA 1
ATOM 782 C C . LEU A 1 99 ? 11.532 4.915 -9.823 1.00 86.50 99 LEU A C 1
ATOM 784 O O . LEU A 1 99 ? 12.174 4.426 -10.747 1.00 86.50 99 LEU A O 1
ATOM 788 N N . ARG A 1 100 ? 11.760 6.150 -9.361 1.00 86.00 100 ARG A N 1
ATOM 789 C CA . ARG A 1 100 ? 12.839 7.015 -9.873 1.00 86.00 100 ARG A CA 1
ATOM 790 C C . ARG A 1 100 ? 14.238 6.474 -9.573 1.00 86.00 100 ARG A C 1
ATOM 792 O O . ARG A 1 100 ? 15.165 6.798 -10.298 1.00 86.00 100 ARG A O 1
ATOM 799 N N . ARG A 1 101 ? 14.392 5.672 -8.516 1.00 85.88 101 ARG A N 1
ATOM 800 C CA . ARG A 1 101 ? 15.676 5.081 -8.098 1.00 85.88 101 ARG A CA 1
ATOM 801 C C . ARG A 1 101 ? 15.910 3.684 -8.688 1.00 85.88 101 ARG A C 1
ATOM 803 O O . ARG A 1 101 ? 16.950 3.083 -8.451 1.00 85.88 101 ARG A O 1
ATOM 810 N N . CYS A 1 102 ? 14.941 3.144 -9.425 1.00 85.06 102 CYS A N 1
ATOM 811 C CA . CYS A 1 102 ? 14.976 1.776 -9.928 1.00 85.06 102 CYS A CA 1
ATOM 812 C C . CYS A 1 102 ? 15.777 1.685 -11.239 1.00 85.06 102 CYS A C 1
ATOM 814 O O . CYS A 1 102 ? 15.260 1.996 -12.314 1.00 85.06 102 CYS A O 1
ATOM 816 N N . ILE A 1 103 ? 17.022 1.206 -11.151 1.00 85.00 103 ILE A N 1
ATOM 817 C CA . ILE A 1 103 ? 17.916 1.012 -12.308 1.00 85.00 103 ILE A CA 1
ATOM 818 C C . ILE A 1 103 ? 17.340 0.015 -13.336 1.00 85.00 103 ILE A C 1
ATOM 820 O O . ILE A 1 103 ? 17.315 0.359 -14.519 1.00 85.00 103 ILE A O 1
ATOM 824 N N . PRO A 1 104 ? 16.808 -1.170 -12.949 1.00 83.88 104 PRO A N 1
ATOM 825 C CA . PRO A 1 104 ? 16.244 -2.116 -13.918 1.00 83.88 104 PRO A CA 1
ATOM 826 C C . PRO A 1 104 ? 15.117 -1.510 -14.756 1.00 83.88 104 PRO A C 1
ATOM 828 O O . PRO A 1 104 ? 15.050 -1.714 -15.964 1.00 83.88 104 PRO A O 1
ATOM 831 N N . ARG A 1 105 ? 14.253 -0.702 -14.130 1.00 81.00 105 ARG A N 1
ATOM 832 C CA . ARG A 1 105 ? 13.178 -0.008 -14.840 1.00 81.00 105 ARG A CA 1
ATOM 833 C C . ARG A 1 105 ? 13.722 1.032 -15.816 1.00 81.00 105 ARG A C 1
ATOM 835 O O . ARG A 1 105 ? 13.219 1.119 -16.929 1.00 81.00 105 ARG A O 1
ATOM 842 N N . PHE A 1 106 ? 14.714 1.819 -15.401 1.00 82.94 106 PHE A N 1
ATOM 843 C CA . PHE A 1 106 ? 15.336 2.815 -16.273 1.00 82.94 106 PHE A CA 1
ATOM 844 C C . PHE A 1 106 ? 15.933 2.165 -17.528 1.00 82.94 106 PHE A C 1
ATOM 846 O O . PHE A 1 106 ? 15.720 2.661 -18.630 1.00 82.94 106 PHE A O 1
ATOM 853 N N . ARG A 1 107 ? 16.591 1.010 -17.369 1.00 84.44 107 ARG A N 1
ATOM 854 C CA . ARG A 1 107 ? 17.151 0.231 -18.483 1.00 84.44 107 ARG A CA 1
ATOM 855 C C . ARG A 1 107 ? 16.075 -0.357 -19.404 1.00 84.44 107 ARG A C 1
ATOM 857 O O . ARG A 1 107 ? 16.245 -0.332 -20.615 1.00 84.44 107 ARG A O 1
ATOM 864 N N . ASN A 1 108 ? 14.980 -0.866 -18.838 1.00 81.44 108 ASN A N 1
ATOM 865 C CA . ASN A 1 108 ? 13.933 -1.564 -19.597 1.00 81.44 108 ASN A CA 1
ATOM 866 C C . ASN A 1 108 ? 12.867 -0.635 -20.193 1.00 81.44 108 ASN A C 1
ATOM 868 O O . ASN A 1 108 ? 12.048 -1.085 -20.988 1.00 81.44 108 ASN A O 1
ATOM 872 N N . HIS A 1 109 ? 12.838 0.637 -19.798 1.00 77.31 109 HIS A N 1
ATOM 873 C CA . HIS A 1 109 ? 11.856 1.605 -20.278 1.00 77.31 109 HIS A CA 1
ATOM 874 C C . HIS A 1 109 ? 12.541 2.915 -20.703 1.00 77.31 109 HIS A C 1
ATOM 876 O O . HIS A 1 109 ? 12.301 3.967 -20.089 1.00 77.31 109 HIS A O 1
ATOM 882 N N . PRO A 1 110 ? 13.407 2.872 -21.736 1.00 78.69 110 PRO A N 1
ATOM 883 C CA . PRO A 1 110 ? 14.094 4.056 -22.227 1.00 78.69 110 PRO A CA 1
ATOM 884 C C . PRO A 1 110 ? 13.078 5.101 -22.694 1.00 78.69 110 PRO A C 1
ATOM 886 O O . PRO A 1 110 ? 12.032 4.788 -23.265 1.00 78.69 110 PRO A O 1
ATOM 889 N N . ARG A 1 111 ? 13.374 6.374 -22.424 1.00 78.69 111 ARG A N 1
ATOM 890 C CA . ARG A 1 111 ? 12.621 7.477 -23.020 1.00 78.69 111 ARG A CA 1
ATOM 891 C C . ARG A 1 111 ? 13.213 7.731 -24.393 1.00 78.69 111 ARG A C 1
ATOM 893 O O . ARG A 1 111 ? 14.339 8.208 -24.481 1.00 78.69 111 ARG A O 1
ATOM 900 N N . PHE A 1 112 ? 12.460 7.413 -25.437 1.00 79.19 112 PHE A N 1
ATOM 901 C CA . PHE A 1 112 ? 12.847 7.792 -26.787 1.00 79.19 112 PHE A CA 1
ATOM 902 C C . PHE A 1 112 ? 12.865 9.317 -26.880 1.00 79.19 112 PHE A C 1
ATOM 904 O O . PHE A 1 112 ? 11.893 9.990 -26.523 1.00 79.19 112 PHE A O 1
ATOM 911 N N . THR A 1 113 ?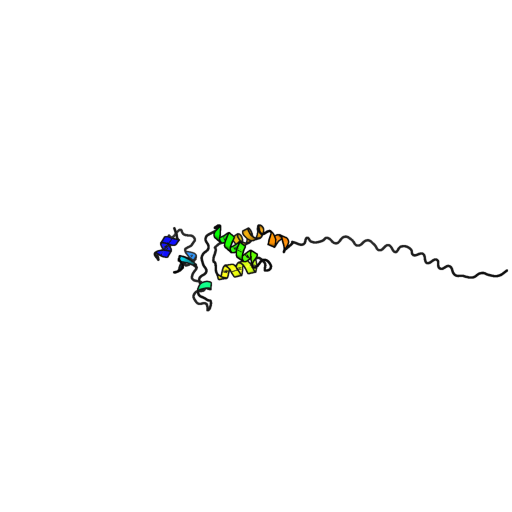 13.994 9.869 -27.309 1.00 82.56 113 THR A N 1
ATOM 912 C CA . THR A 1 113 ? 14.043 11.259 -27.747 1.00 82.56 113 THR A CA 1
ATOM 913 C C . THR A 1 113 ? 13.263 11.366 -29.054 1.00 82.56 113 THR A C 1
ATOM 915 O O . THR A 1 113 ? 13.173 10.407 -29.821 1.00 82.56 113 THR A O 1
ATOM 918 N N . LYS A 1 114 ? 12.658 12.528 -29.315 1.00 83.38 114 LYS A N 1
ATOM 919 C CA . LYS A 1 114 ? 12.107 12.789 -30.645 1.00 83.38 114 LYS A CA 1
ATOM 920 C C . LYS A 1 114 ? 13.294 12.894 -31.599 1.00 83.38 114 LYS A C 1
ATOM 922 O O . LYS A 1 114 ? 14.074 13.836 -31.484 1.00 83.38 114 LYS A O 1
ATOM 927 N N . GLN A 1 115 ? 13.457 11.917 -32.483 1.00 81.06 115 GLN A N 1
ATOM 928 C CA . GLN A 1 115 ? 14.431 12.018 -33.561 1.00 81.06 115 GLN A CA 1
ATOM 929 C C . GLN A 1 115 ? 13.982 13.150 -34.489 1.00 81.06 115 GLN A C 1
ATOM 931 O O . GLN A 1 115 ? 12.863 13.131 -34.999 1.00 81.06 115 GLN A O 1
ATOM 936 N N . ILE A 1 116 ? 14.835 14.156 -34.670 1.00 84.06 116 ILE A N 1
ATOM 937 C CA . ILE A 1 116 ? 14.650 15.154 -35.721 1.00 84.06 116 ILE A CA 1
ATOM 938 C C . ILE A 1 116 ? 15.107 14.469 -37.008 1.00 84.06 116 ILE A C 1
ATOM 940 O O . ILE A 1 116 ? 16.273 14.090 -37.119 1.00 84.06 116 ILE A O 1
ATOM 944 N N . MET A 1 117 ? 14.185 14.242 -37.941 1.00 81.69 117 MET A N 1
ATOM 945 C CA . MET A 1 117 ? 14.546 13.756 -39.271 1.00 81.69 117 MET A CA 1
ATOM 946 C C . MET A 1 117 ? 15.311 14.875 -39.977 1.00 81.69 117 MET A C 1
ATOM 948 O O . MET A 1 117 ? 14.811 15.995 -40.070 1.00 81.69 117 MET A O 1
ATOM 952 N N . GLY A 1 118 ? 16.539 14.588 -40.410 1.00 83.06 118 GLY A N 1
ATOM 953 C CA . GLY A 1 118 ? 17.303 15.514 -41.241 1.00 83.06 118 GLY A CA 1
ATOM 954 C C . GLY A 1 118 ? 16.586 15.764 -42.568 1.00 83.06 118 GLY A C 1
ATOM 955 O O . GLY A 1 118 ? 15.769 14.948 -42.999 1.00 83.06 118 GLY A O 1
ATOM 956 N N . TYR A 1 119 ? 16.889 16.889 -43.213 1.00 84.00 119 TYR A N 1
ATOM 957 C CA . TYR A 1 119 ? 16.408 17.145 -44.567 1.00 84.00 119 TYR A CA 1
ATOM 958 C C . TYR A 1 119 ? 16.935 16.057 -45.507 1.00 84.00 119 TYR A C 1
ATOM 960 O O . TYR A 1 119 ? 18.120 15.724 -45.478 1.00 84.00 119 TYR A O 1
ATOM 968 N N . LEU A 1 120 ? 16.038 15.487 -46.312 1.00 82.56 120 LEU A N 1
ATOM 969 C CA . LEU A 1 120 ? 16.417 14.589 -47.394 1.00 82.56 120 LEU A CA 1
ATOM 970 C C . LEU A 1 120 ? 17.233 15.415 -48.405 1.00 82.56 120 LEU A C 1
ATOM 972 O O . LEU A 1 120 ? 16.734 16.465 -48.816 1.00 82.56 120 LEU A O 1
ATOM 976 N N . PRO A 1 121 ? 18.467 15.010 -48.765 1.00 82.62 121 PRO A N 1
ATOM 977 C CA . PRO A 1 121 ? 19.233 15.725 -49.776 1.00 82.62 121 PRO A CA 1
ATOM 978 C C . PRO A 1 121 ? 18.457 15.752 -51.092 1.00 82.62 121 PRO A C 1
ATOM 980 O O . PRO A 1 121 ? 17.724 14.813 -51.418 1.00 82.62 121 PRO A O 1
ATOM 983 N N . GLU A 1 122 ? 18.611 16.848 -51.826 1.00 79.06 122 GLU A N 1
ATOM 984 C CA . GLU A 1 122 ? 18.004 17.009 -53.138 1.00 79.06 122 GLU A CA 1
ATOM 985 C C . GLU A 1 122 ? 18.548 15.915 -54.063 1.00 79.06 122 GLU A C 1
ATOM 987 O O . GLU A 1 122 ? 19.743 15.610 -54.061 1.00 79.06 122 GLU A O 1
ATOM 992 N N . PHE A 1 123 ? 17.652 15.238 -54.779 1.00 79.00 123 PHE A N 1
ATOM 993 C CA . PHE A 1 123 ? 18.041 14.205 -55.726 1.00 79.00 123 PHE A CA 1
ATOM 994 C C . PHE A 1 123 ? 18.828 14.876 -56.855 1.00 79.00 123 PHE A C 1
ATOM 996 O O . PHE A 1 123 ? 18.233 15.498 -57.7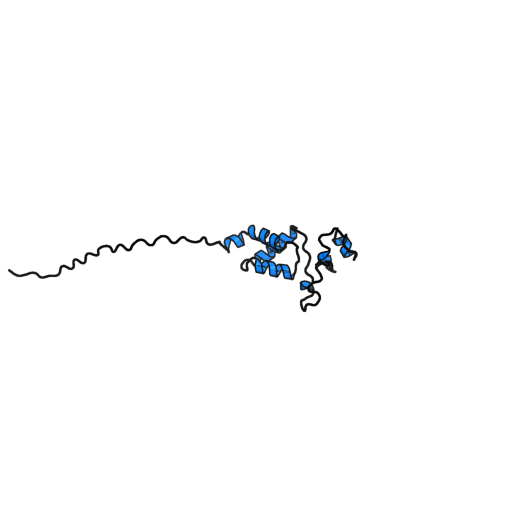30 1.00 79.00 123 PHE A O 1
ATOM 1003 N N . GLU A 1 124 ? 20.155 14.765 -56.827 1.00 71.81 124 GLU A N 1
ATOM 1004 C CA . GLU A 1 124 ? 21.012 15.083 -57.965 1.00 71.81 124 GLU A CA 1
ATOM 1005 C C . GLU A 1 124 ? 21.134 13.819 -58.826 1.00 71.81 124 GLU A C 1
ATOM 1007 O O . GLU A 1 124 ? 21.902 12.913 -58.480 1.00 71.81 124 GLU A O 1
ATOM 1012 N N . PRO A 1 125 ? 20.375 13.687 -59.933 1.00 62.59 125 PRO A N 1
ATOM 1013 C CA . PRO A 1 125 ? 20.656 12.644 -60.896 1.00 62.59 125 PRO A CA 1
ATOM 1014 C C . PRO A 1 125 ? 22.044 12.930 -61.459 1.00 62.59 125 PRO A C 1
ATOM 1016 O O . PRO A 1 125 ? 22.230 13.863 -62.241 1.00 62.59 125 PRO A O 1
ATOM 1019 N N . LEU A 1 126 ? 23.027 12.123 -61.057 1.00 60.25 126 LEU A N 1
ATOM 1020 C CA . LEU A 1 126 ? 24.276 12.023 -61.792 1.00 60.25 126 LEU A CA 1
ATOM 1021 C C . LEU A 1 126 ? 23.897 11.828 -63.258 1.00 60.25 126 LEU A C 1
ATOM 1023 O O . LEU A 1 126 ? 23.144 10.906 -63.582 1.00 60.25 126 LEU A O 1
ATOM 1027 N N . LEU A 1 127 ? 24.377 12.735 -64.108 1.00 55.25 127 LEU A N 1
ATOM 1028 C CA . LEU A 1 127 ? 24.314 12.624 -65.556 1.00 55.25 127 LEU A CA 1
ATOM 1029 C C . LEU A 1 127 ? 24.942 11.282 -65.939 1.00 55.25 127 LEU A C 1
ATOM 1031 O O . LEU A 1 127 ? 26.147 11.170 -66.148 1.00 55.25 127 LEU A O 1
ATOM 1035 N N . TYR A 1 128 ? 24.116 10.241 -66.004 1.00 49.22 128 TYR A N 1
ATOM 1036 C CA . TYR A 1 128 ? 24.414 9.055 -66.772 1.00 49.22 128 TYR A CA 1
ATOM 1037 C C . TYR A 1 128 ? 24.291 9.500 -68.223 1.00 49.22 128 TYR A C 1
ATOM 1039 O O . TYR A 1 128 ? 23.223 9.426 -68.833 1.00 49.22 128 TYR A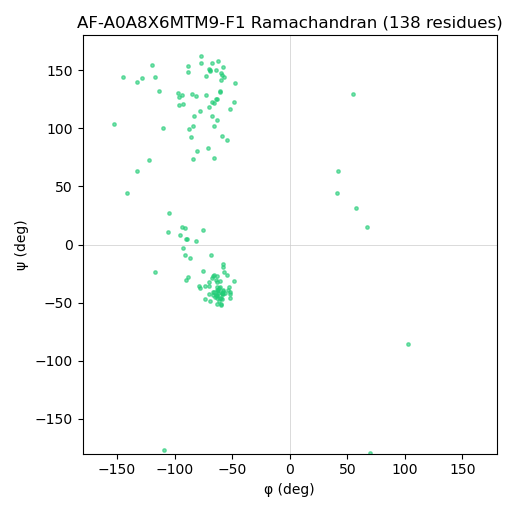 O 1
ATOM 1047 N N . SER A 1 129 ? 25.373 10.092 -68.725 1.00 50.84 129 SER A N 1
ATOM 1048 C CA . SER A 1 129 ? 25.557 10.383 -70.135 1.00 50.84 129 SER A CA 1
ATOM 1049 C C . SER A 1 129 ? 25.468 9.057 -70.878 1.00 50.84 129 SER A C 1
ATOM 1051 O O . SER A 1 129 ? 26.443 8.319 -71.001 1.00 50.84 129 SER A O 1
ATOM 1053 N N . ASN A 1 130 ? 24.261 8.738 -71.336 1.00 54.19 130 ASN A N 1
ATOM 1054 C CA . ASN A 1 130 ? 24.015 7.762 -72.379 1.00 54.19 130 ASN A CA 1
ATOM 1055 C C . ASN A 1 130 ? 24.612 8.305 -73.682 1.00 54.19 130 ASN A C 1
ATOM 1057 O O . ASN A 1 130 ? 23.881 8.738 -74.567 1.00 54.19 130 ASN A O 1
ATOM 1061 N N . GLU A 1 131 ? 25.934 8.275 -73.823 1.00 52.12 131 GLU A N 1
ATOM 1062 C CA . GLU A 1 131 ? 26.541 8.293 -75.152 1.00 52.12 131 GLU A CA 1
ATOM 1063 C C . GLU A 1 131 ? 26.562 6.860 -75.687 1.00 52.12 131 GLU A C 1
ATOM 1065 O O . GLU A 1 131 ? 27.586 6.186 -75.754 1.00 52.12 131 GLU A O 1
ATOM 1070 N N . LEU A 1 132 ? 25.377 6.379 -76.067 1.00 51.00 132 LEU A N 1
ATOM 1071 C CA . LEU A 1 132 ? 25.255 5.314 -77.054 1.00 51.00 132 LEU A CA 1
ATOM 1072 C C . LEU A 1 132 ? 25.396 5.954 -78.439 1.00 51.00 132 LEU A C 1
ATOM 1074 O O . LEU A 1 132 ? 24.403 6.215 -79.114 1.00 51.00 132 LEU A O 1
ATOM 1078 N N . VAL A 1 133 ? 26.631 6.213 -78.872 1.00 49.53 133 VAL A N 1
ATOM 1079 C CA . VAL A 1 133 ? 26.904 6.494 -80.287 1.00 49.53 133 VAL A CA 1
ATOM 1080 C C . VAL A 1 133 ? 27.091 5.156 -81.003 1.00 49.53 133 VAL A C 1
ATOM 1082 O O . VAL A 1 133 ? 28.182 4.595 -81.059 1.00 49.53 133 VAL A O 1
ATOM 1085 N N . LEU A 1 134 ? 25.994 4.633 -81.551 1.00 45.81 134 LEU A N 1
ATOM 1086 C CA . LEU A 1 134 ? 26.006 3.637 -82.620 1.00 45.81 134 LEU A CA 1
ATOM 1087 C C . LEU A 1 134 ? 25.493 4.298 -83.901 1.00 45.81 134 LEU A C 1
ATOM 1089 O O . LEU A 1 134 ? 24.284 4.363 -84.081 1.00 45.81 134 LEU A O 1
ATOM 1093 N N . THR A 1 135 ? 26.384 4.703 -84.814 1.00 42.72 135 THR A N 1
ATOM 1094 C CA . THR A 1 135 ? 26.074 4.759 -86.259 1.00 42.72 135 THR A CA 1
ATOM 1095 C C . THR A 1 135 ? 27.331 4.582 -87.128 1.00 42.72 135 THR A C 1
ATOM 1097 O O . THR A 1 135 ? 28.105 5.513 -87.300 1.00 42.72 135 THR A O 1
ATOM 1100 N N . SER A 1 136 ? 27.448 3.367 -87.684 1.00 41.41 136 SER A N 1
ATOM 1101 C CA . SER A 1 136 ? 27.945 2.940 -89.012 1.00 41.41 136 SER A CA 1
ATOM 1102 C C . SER A 1 136 ? 29.350 3.322 -89.534 1.00 41.41 136 SER A C 1
ATOM 1104 O O . SER A 1 136 ? 29.648 4.504 -89.685 1.00 41.41 136 SER A O 1
ATOM 1106 N N . PRO A 1 137 ? 30.157 2.346 -90.015 1.00 48.47 137 PRO A N 1
ATOM 1107 C CA . PRO A 1 137 ? 31.255 2.623 -90.935 1.00 48.47 137 PRO A CA 1
ATOM 1108 C C . PRO A 1 137 ? 30.701 2.752 -92.364 1.00 48.47 137 PRO A C 1
ATOM 1110 O O . PRO A 1 137 ? 29.970 1.880 -92.838 1.00 48.47 137 PRO A O 1
ATOM 1113 N N . ALA A 1 138 ? 31.027 3.845 -93.054 1.00 43.78 138 ALA A N 1
ATOM 1114 C CA . ALA A 1 138 ? 30.838 3.965 -94.495 1.00 43.78 138 ALA A CA 1
ATOM 1115 C C . ALA A 1 138 ? 32.153 3.618 -95.205 1.00 43.78 138 ALA A C 1
ATOM 1117 O O . ALA A 1 138 ? 33.211 4.150 -94.888 1.00 43.78 138 ALA A O 1
ATOM 1118 N N . HIS A 1 139 ? 32.035 2.688 -96.146 1.00 40.41 139 HIS A N 1
ATOM 1119 C CA . HIS A 1 139 ? 33.010 2.268 -97.145 1.00 40.41 139 HIS A CA 1
ATOM 1120 C C . HIS A 1 139 ? 33.663 3.450 -97.886 1.00 40.41 139 HIS A C 1
ATOM 1122 O O . HIS A 1 139 ? 32.944 4.354 -98.314 1.00 40.41 139 HIS A O 1
ATOM 1128 N N . SER A 1 140 ? 34.977 3.372 -98.131 1.00 40.06 140 SER A N 1
ATOM 1129 C CA . SER A 1 140 ? 35.669 3.618 -99.420 1.00 40.06 140 SER A CA 1
ATOM 1130 C C . SER A 1 140 ? 37.145 3.276 -99.265 1.00 40.06 140 SER A C 1
ATOM 1132 O O . SER A 1 140 ? 37.823 3.985 -98.492 1.00 40.06 140 SER A O 1
#

Organism: Nephila pilipes (NCBI:txid299642)

Nearest PDB structures (foldseek):
  2rn7-assembly1_A  TM=3.857E-01  e=4.175E+00  Shigella flexneri
  8iqh-assembly1_C  TM=2.366E-01  e=5.646E+00  African swine fever virus BA71V
  8iqh-assembly1_H  TM=2.348E-01  e=9.151E+00  African swine fever virus BA71V

Radius of gyration: 33.0 Å; Cα contacts (8 Å, |Δi|>4): 116; chains: 1; bounding box: 57×27×123 Å

Solvent-accessible surface area (backbone atoms only — not comparable to full-atom values): 9037 Å² total; per-residue (Å²): 120,65,66,64,32,38,73,66,74,42,80,76,65,94,90,45,92,59,66,90,43,47,69,44,62,44,9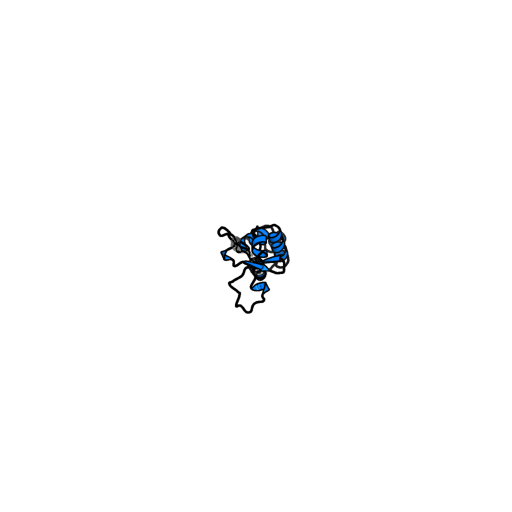8,83,80,39,52,22,36,44,67,90,40,71,88,52,95,63,58,68,62,52,38,36,15,35,57,48,71,87,89,41,71,68,56,55,52,52,51,50,54,51,44,69,74,44,60,83,61,52,73,64,51,54,51,50,66,42,48,48,49,36,38,49,101,52,52,70,58,55,49,52,57,55,58,76,70,34,61,72,47,52,72,76,56,67,81,81,72,86,78,77,80,72,84,79,76,79,87,73,78,75,82,76,76,79,78,79,84,83,80,82,90,79,89,133

Foldseek 3Di:
DVLVCQVVVHDDPPPDPCNVQCWHQDPVSFIWGADDCPPPPDDPQQRTATEDPPDDPVLLVVLLVLCVVCLPVDLVVSLVVCNSHYDYPCNPVSNVVSCVVDPSSCVVPPDDDPDDDDDDDDDDPDPPPPPPPDDDDDDD

pLDDT: mean 78.16, std 11.92, range [40.06, 90.88]